Protein AF-A0A5M9GZC0-F1 (afdb_monomer)

Mean predicted aligned error: 9.26 Å

Foldseek 3Di:
DDDPPPPPPPPPPPPPPPCPLQQQDPPDDLVSLLVLCVVVVRNVCSVVLSVVCVVLSCADPVRHHDRGVSVVSVVVVVVPD

Solvent-accessible surface area (backbone atoms only — n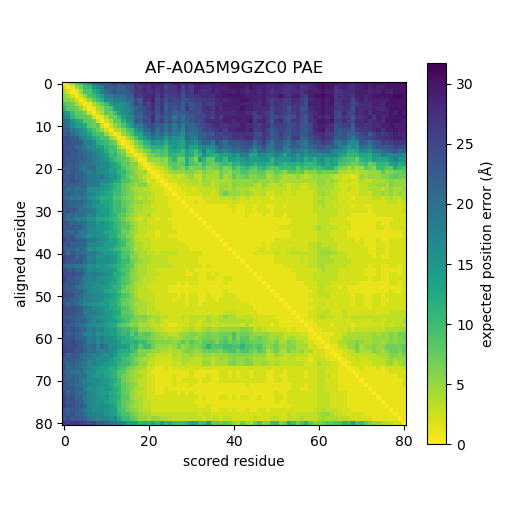ot comparable to full-atom values): 5306 Å² total; per-residue (Å²): 132,87,82,97,78,88,82,83,84,78,92,76,73,73,77,81,71,83,74,86,78,81,32,58,54,80,82,64,61,68,67,62,49,40,54,54,25,45,78,70,76,41,47,90,48,35,65,61,52,52,51,54,37,59,72,53,67,45,36,45,100,87,68,46,72,60,66,36,56,56,59,55,46,51,54,48,47,70,78,71,109

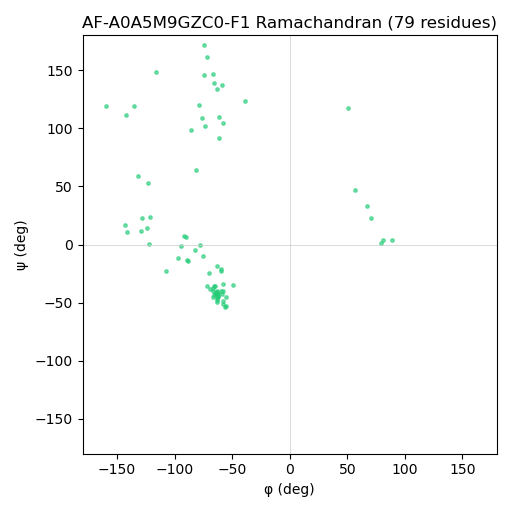Sequence (81 aa):
MKSNVIRHRMAVYERVTYQNGFGREIPPDLEFVKIYFDQKGCGHLTEKFYNEQSRSGWKNARGGKVRNWKEAASEWIFYNR

pLDDT: mean 82.47, std 19.88, range [36.5, 98.0]

Structure (mmCIF, N/CA/C/O backbone):
data_AF-A0A5M9GZC0-F1
#
_entry.id   AF-A0A5M9GZC0-F1
#
loop_
_atom_site.group_PDB
_atom_site.id
_atom_site.type_symbol
_atom_site.label_atom_id
_atom_site.label_alt_id
_atom_site.label_comp_id
_atom_site.label_asym_id
_atom_site.label_entity_id
_atom_site.label_seq_id
_atom_site.pdbx_PDB_ins_code
_atom_site.Cartn_x
_atom_site.Cartn_y
_atom_site.Cartn_z
_atom_site.occupancy
_atom_site.B_iso_or_equiv
_atom_site.auth_seq_id
_atom_site.auth_comp_id
_atom_site.auth_asym_id
_atom_site.auth_atom_id
_atom_site.pdbx_PDB_model_num
ATOM 1 N N . MET A 1 1 ? -45.024 -17.028 -12.429 1.00 39.59 1 MET A N 1
ATOM 2 C CA . MET A 1 1 ? -45.028 -17.887 -11.225 1.00 39.59 1 MET A CA 1
ATOM 3 C C . MET A 1 1 ? -43.681 -18.584 -11.122 1.00 39.59 1 MET A C 1
ATOM 5 O O . MET A 1 1 ? -43.315 -19.223 -12.090 1.00 39.59 1 MET A O 1
ATOM 9 N N . LYS A 1 2 ? -43.004 -18.417 -9.971 1.00 39.75 2 LYS A N 1
ATOM 10 C CA . LYS A 1 2 ? -41.934 -19.246 -9.363 1.00 39.75 2 LYS A CA 1
ATOM 11 C C . LYS A 1 2 ? -40.742 -19.606 -10.284 1.00 39.75 2 LYS A C 1
ATOM 13 O O . LYS A 1 2 ? -40.889 -20.334 -11.246 1.00 39.75 2 LYS A O 1
ATOM 18 N N . SER A 1 3 ? -39.516 -19.181 -9.975 1.00 36.50 3 SER A N 1
ATOM 19 C CA . SER A 1 3 ? -38.756 -19.898 -8.945 1.00 36.50 3 SER A CA 1
ATOM 20 C C . SER A 1 3 ? -37.622 -19.064 -8.322 1.00 36.50 3 SER A C 1
ATOM 22 O O . SER A 1 3 ? -36.675 -18.656 -8.989 1.00 36.50 3 SER A O 1
ATOM 24 N N . ASN A 1 4 ? -37.727 -18.848 -7.008 1.00 45.06 4 ASN A N 1
ATOM 25 C CA . ASN A 1 4 ? -36.742 -18.235 -6.110 1.00 45.06 4 ASN A CA 1
ATOM 26 C C . ASN A 1 4 ? -35.680 -19.272 -5.678 1.00 45.06 4 ASN A C 1
ATOM 28 O O . ASN A 1 4 ? -35.620 -19.628 -4.504 1.00 45.06 4 ASN A O 1
ATOM 32 N N . VAL A 1 5 ? -34.868 -19.806 -6.600 1.00 42.22 5 VAL A N 1
ATOM 33 C CA . VAL A 1 5 ? -33.903 -20.889 -6.264 1.00 42.22 5 VAL A CA 1
ATOM 34 C C . VAL A 1 5 ? -32.468 -20.596 -6.725 1.00 42.22 5 VAL A C 1
ATOM 36 O O . VAL A 1 5 ? -31.639 -21.487 -6.836 1.00 42.22 5 VAL A O 1
ATOM 39 N N . ILE A 1 6 ? -32.107 -19.325 -6.917 1.00 46.66 6 ILE A N 1
ATOM 40 C CA . ILE A 1 6 ? -30.695 -18.928 -7.088 1.00 46.66 6 ILE A CA 1
ATOM 41 C C . ILE A 1 6 ? -30.334 -17.880 -6.032 1.00 46.66 6 ILE A C 1
ATOM 43 O O . ILE A 1 6 ? -29.905 -16.772 -6.327 1.00 46.66 6 ILE A O 1
ATOM 47 N N . ARG A 1 7 ? -30.589 -18.197 -4.759 1.00 48.16 7 ARG A N 1
ATOM 48 C CA . ARG A 1 7 ? -30.209 -17.340 -3.620 1.00 48.16 7 ARG A CA 1
ATOM 49 C C . ARG A 1 7 ? -29.338 -18.038 -2.574 1.00 48.16 7 ARG A C 1
ATOM 51 O O . ARG A 1 7 ? -29.178 -17.500 -1.487 1.00 48.16 7 ARG A O 1
ATOM 58 N N . HIS A 1 8 ? -28.763 -19.210 -2.867 1.00 38.91 8 HIS A N 1
ATOM 59 C CA . HIS A 1 8 ? -28.128 -19.987 -1.793 1.00 38.91 8 HIS A CA 1
ATOM 60 C C . HIS A 1 8 ? -26.813 -20.718 -2.099 1.00 38.91 8 HIS A C 1
ATOM 62 O O . HIS A 1 8 ? -26.383 -21.505 -1.265 1.00 38.91 8 HIS A O 1
ATOM 68 N N . ARG A 1 9 ? -26.135 -20.488 -3.237 1.00 45.38 9 ARG A N 1
ATOM 69 C CA . ARG A 1 9 ? -24.900 -21.248 -3.547 1.00 45.38 9 ARG A CA 1
ATOM 70 C C . ARG A 1 9 ? -23.743 -20.527 -4.254 1.00 45.38 9 ARG A C 1
ATOM 72 O O . ARG A 1 9 ? -22.839 -21.203 -4.716 1.00 45.38 9 ARG A O 1
ATOM 79 N N . MET A 1 10 ? -23.698 -19.193 -4.295 1.00 40.66 10 MET A N 1
ATOM 80 C CA . MET A 1 10 ? -22.584 -18.460 -4.935 1.00 40.66 10 MET A CA 1
ATOM 81 C C . MET A 1 10 ? -22.044 -17.342 -4.031 1.00 40.66 10 MET A C 1
ATOM 83 O O . MET A 1 10 ? -22.084 -16.171 -4.386 1.00 40.66 10 MET A O 1
ATOM 87 N N . ALA A 1 11 ? -21.577 -17.694 -2.830 1.00 47.91 11 ALA A N 1
ATOM 88 C CA . ALA A 1 11 ? -20.891 -16.765 -1.922 1.00 47.91 11 ALA A CA 1
ATOM 89 C C . ALA A 1 11 ? -19.354 -16.759 -2.097 1.00 47.91 11 ALA A C 1
ATOM 91 O O . ALA A 1 11 ? -18.664 -16.135 -1.301 1.00 47.91 11 ALA A O 1
ATOM 92 N N . VAL A 1 12 ? -18.812 -17.455 -3.109 1.00 53.91 12 VAL A N 1
ATOM 93 C CA . VAL A 1 12 ? -17.354 -17.680 -3.264 1.00 53.91 12 VAL A CA 1
ATOM 94 C C . VAL A 1 12 ? -16.826 -17.325 -4.663 1.00 53.91 12 VAL A C 1
ATOM 96 O O . VAL A 1 12 ? -15.692 -17.637 -4.990 1.00 53.91 12 VAL A O 1
ATOM 99 N N . TYR A 1 13 ? -17.605 -16.647 -5.510 1.00 43.25 13 TYR A N 1
ATOM 100 C CA . TYR A 1 13 ? -17.002 -15.992 -6.675 1.00 43.25 13 TYR A CA 1
ATOM 101 C C . TYR A 1 13 ? -16.511 -14.619 -6.233 1.00 43.25 13 TYR A C 1
ATOM 103 O O . TYR A 1 13 ? -17.297 -13.678 -6.090 1.00 43.25 13 TYR A O 1
ATOM 111 N N . GLU A 1 14 ? -15.211 -14.555 -5.946 1.00 52.81 14 GLU A N 1
ATOM 112 C CA . GLU A 1 14 ? -14.447 -13.322 -5.807 1.00 52.81 14 GLU A CA 1
ATOM 113 C C . GLU A 1 14 ? -14.913 -12.326 -6.865 1.00 52.81 14 GLU A C 1
ATOM 115 O O . GLU A 1 14 ? -14.912 -12.606 -8.067 1.00 52.81 14 GLU A O 1
ATOM 120 N N . ARG A 1 15 ? -15.350 -11.143 -6.424 1.00 56.94 15 ARG A N 1
ATOM 121 C CA . ARG A 1 15 ? -15.456 -10.027 -7.354 1.00 56.94 15 ARG A CA 1
ATOM 122 C C . ARG A 1 15 ? -14.039 -9.793 -7.855 1.00 56.94 15 ARG A C 1
ATOM 124 O O . ARG A 1 15 ? -13.222 -9.298 -7.087 1.00 56.94 15 ARG A O 1
ATOM 131 N N . VAL A 1 16 ? -13.770 -10.111 -9.117 1.00 52.38 16 VAL A N 1
ATOM 132 C CA . VAL A 1 16 ? -12.627 -9.542 -9.830 1.00 52.38 16 VAL A CA 1
ATOM 133 C C . VAL A 1 16 ? -12.880 -8.038 -9.847 1.00 52.38 16 VAL A C 1
ATOM 135 O O . VAL A 1 16 ? -13.641 -7.518 -10.664 1.00 52.38 16 VAL A O 1
ATOM 138 N N . THR A 1 17 ? -12.367 -7.338 -8.839 1.00 58.28 17 THR A N 1
ATOM 139 C CA . THR A 1 17 ? -12.424 -5.887 -8.788 1.00 58.28 17 THR A CA 1
ATOM 140 C C . THR A 1 17 ? -11.408 -5.419 -9.813 1.00 58.28 17 THR A C 1
ATOM 142 O O . THR A 1 17 ? -10.206 -5.510 -9.600 1.00 58.28 17 THR A O 1
ATOM 145 N N . TYR A 1 18 ? -11.890 -4.995 -10.983 1.00 60.69 18 TYR A N 1
ATOM 146 C CA . TYR A 1 18 ? -11.037 -4.383 -11.995 1.00 60.69 18 TYR A CA 1
ATOM 147 C C . TYR A 1 18 ? -10.366 -3.154 -11.379 1.00 60.69 18 TYR A C 1
ATOM 149 O O . TYR A 1 18 ? -11.005 -2.122 -11.177 1.00 60.69 18 TYR A O 1
ATOM 157 N N . GLN A 1 19 ? -9.085 -3.297 -11.050 1.00 71.12 19 GLN A N 1
ATOM 158 C CA . GLN A 1 19 ? -8.243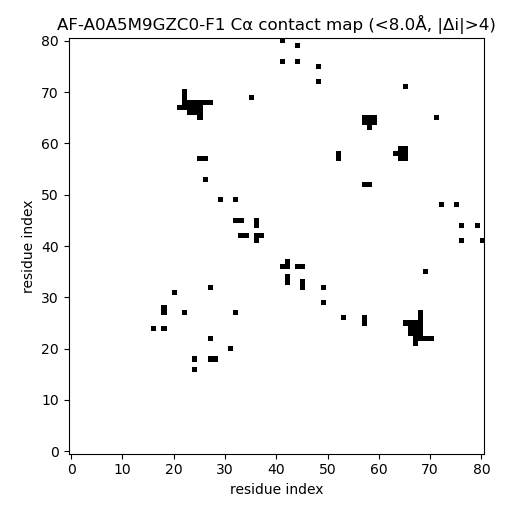 -2.217 -10.564 1.00 71.12 19 GLN A CA 1
ATOM 159 C C . GLN A 1 19 ? -7.887 -1.358 -11.776 1.00 71.12 19 GLN A C 1
ATOM 161 O O . GLN A 1 19 ? -7.128 -1.777 -12.647 1.00 71.12 19 GLN A O 1
ATOM 166 N N . ASN A 1 20 ? -8.439 -0.153 -11.861 1.00 76.50 20 ASN A N 1
ATOM 167 C CA . ASN A 1 20 ? -8.130 0.776 -12.959 1.00 76.50 20 ASN A CA 1
ATOM 168 C C . ASN A 1 20 ? -6.772 1.484 -12.770 1.00 76.50 20 ASN A C 1
AT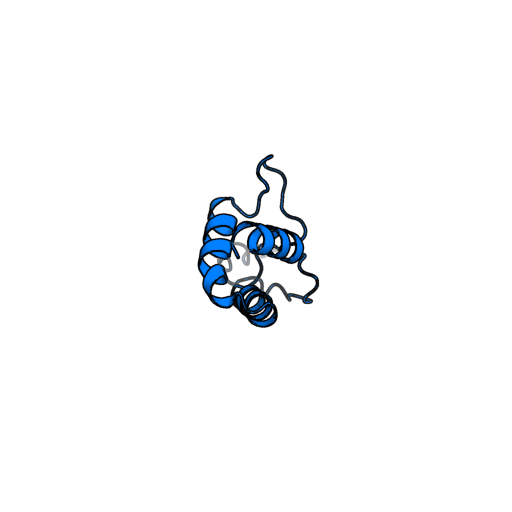OM 170 O O . ASN A 1 20 ? -6.373 2.303 -13.594 1.00 76.50 20 ASN A O 1
ATOM 174 N N . GLY A 1 21 ? -6.064 1.184 -11.676 1.00 73.69 21 GLY A N 1
ATOM 175 C CA . GLY A 1 21 ? -4.749 1.734 -11.374 1.00 73.69 21 GLY A CA 1
ATOM 176 C C . GLY A 1 21 ? -4.773 3.132 -10.748 1.00 73.69 21 GLY A C 1
ATOM 177 O O . GLY A 1 21 ? -3.699 3.676 -10.484 1.00 73.69 21 GLY A O 1
ATOM 178 N N . PHE A 1 22 ? -5.938 3.718 -10.443 1.00 83.62 22 PHE A N 1
ATOM 179 C CA . PHE A 1 22 ? -6.023 5.049 -9.814 1.00 83.62 22 PHE A CA 1
ATOM 180 C C . PHE A 1 22 ? -5.833 5.040 -8.295 1.00 83.62 22 PHE A C 1
ATOM 182 O O . PHE A 1 22 ? -5.771 6.104 -7.679 1.00 83.62 22 PHE A O 1
ATOM 189 N N . GLY A 1 23 ? -5.713 3.862 -7.682 1.00 86.38 23 GLY A N 1
ATOM 190 C CA . GLY A 1 23 ? -5.443 3.738 -6.253 1.00 86.38 23 GLY A CA 1
ATOM 191 C C . GLY A 1 23 ? -6.693 3.702 -5.371 1.00 86.38 23 GLY A C 1
ATOM 192 O O . GLY A 1 23 ? -6.570 3.720 -4.152 1.00 86.38 23 GLY A O 1
ATOM 193 N N . ARG A 1 24 ? -7.898 3.701 -5.952 1.00 89.38 24 ARG A N 1
ATOM 194 C CA . ARG A 1 24 ? -9.162 3.917 -5.217 1.00 89.38 24 ARG A CA 1
ATOM 195 C C . ARG A 1 24 ? -9.875 2.629 -4.834 1.00 89.38 24 ARG A C 1
ATOM 197 O O . ARG A 1 24 ? -10.822 2.654 -4.050 1.00 89.38 24 ARG A O 1
ATOM 204 N N . GLU A 1 25 ? -9.439 1.513 -5.384 1.00 89.94 25 GLU A N 1
ATOM 205 C CA . GLU A 1 25 ? -9.934 0.199 -5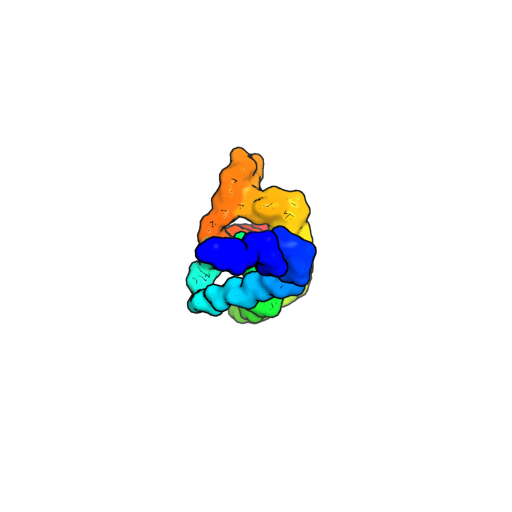.037 1.00 89.94 25 GLU A CA 1
ATOM 206 C C . GLU A 1 25 ? -9.294 -0.266 -3.734 1.00 89.94 25 GLU A C 1
ATOM 208 O O . GLU A 1 25 ? -8.073 -0.342 -3.601 1.00 89.94 25 GLU A O 1
ATOM 213 N N . ILE A 1 26 ? -10.144 -0.519 -2.744 1.00 89.38 26 ILE A N 1
ATOM 214 C CA . ILE A 1 26 ? -9.725 -0.803 -1.380 1.00 89.38 26 ILE A CA 1
ATOM 215 C C . ILE A 1 26 ? -10.533 -2.006 -0.874 1.00 89.38 26 ILE A C 1
ATOM 217 O O . ILE A 1 26 ? -11.764 -1.911 -0.811 1.00 89.38 26 ILE A O 1
ATOM 221 N N . PRO A 1 27 ? -9.877 -3.122 -0.511 1.00 90.12 27 PRO A N 1
ATOM 222 C CA . PRO A 1 27 ? -8.429 -3.342 -0.598 1.00 90.12 27 PRO A CA 1
ATOM 223 C C . PRO A 1 27 ? -7.924 -3.398 -2.061 1.00 90.12 27 PRO A C 1
ATOM 225 O O . PRO A 1 27 ? -8.663 -3.850 -2.942 1.00 90.12 27 PRO A O 1
ATOM 228 N N . PRO A 1 28 ? -6.694 -2.935 -2.340 1.00 92.00 28 PRO A N 1
ATOM 229 C CA . PRO A 1 28 ? -6.009 -3.219 -3.594 1.00 92.00 28 PRO A CA 1
ATOM 230 C C . PRO A 1 28 ? -5.547 -4.670 -3.672 1.00 92.00 28 PRO A C 1
ATOM 232 O O . PRO A 1 28 ? -5.373 -5.325 -2.647 1.00 92.00 28 PRO A O 1
ATOM 235 N N . ASP A 1 29 ? -5.269 -5.132 -4.890 1.00 91.38 29 ASP A N 1
ATOM 236 C CA . ASP A 1 29 ? -4.481 -6.350 -5.075 1.00 91.38 29 ASP A CA 1
ATOM 237 C C . ASP A 1 29 ? -3.047 -6.130 -4.567 1.00 91.38 29 ASP A C 1
ATOM 239 O O . ASP A 1 29 ? -2.441 -5.079 -4.819 1.00 91.38 29 ASP A O 1
ATOM 243 N N . LEU A 1 30 ? -2.491 -7.131 -3.886 1.00 92.75 30 LEU A N 1
ATOM 244 C CA . LEU A 1 30 ? -1.107 -7.118 -3.425 1.00 92.75 30 LEU A CA 1
ATOM 245 C C . LEU A 1 30 ? -0.120 -6.938 -4.589 1.00 92.75 30 LEU A C 1
ATOM 247 O O . LEU A 1 30 ? 0.899 -6.272 -4.410 1.00 92.75 30 LEU A O 1
ATOM 251 N N . GLU A 1 31 ? -0.407 -7.473 -5.777 1.00 92.94 31 GLU A N 1
ATOM 252 C CA . GLU A 1 31 ? 0.460 -7.327 -6.950 1.00 92.94 31 GLU A CA 1
ATOM 253 C C . GLU A 1 31 ? 0.606 -5.857 -7.373 1.00 92.94 31 GLU A C 1
ATOM 255 O O . GLU A 1 31 ? 1.722 -5.379 -7.591 1.00 92.94 31 GLU A O 1
ATOM 260 N N . PHE A 1 32 ? -0.485 -5.083 -7.380 1.00 93.06 32 PHE A N 1
ATOM 261 C CA . PHE A 1 32 ? -0.412 -3.646 -7.670 1.00 93.06 32 PHE A CA 1
ATOM 262 C C . PHE A 1 32 ? 0.379 -2.880 -6.609 1.00 93.06 32 PHE A C 1
ATOM 264 O O . PHE A 1 32 ? 1.096 -1.931 -6.941 1.00 93.06 32 PHE A O 1
ATOM 271 N N . VAL A 1 33 ? 0.270 -3.285 -5.341 1.00 95.56 33 VAL A N 1
ATOM 272 C CA . VAL A 1 33 ? 1.052 -2.690 -4.252 1.00 95.56 33 VAL A CA 1
ATOM 273 C C . VAL A 1 33 ? 2.540 -3.003 -4.438 1.00 95.56 33 VAL A C 1
ATOM 275 O O . VAL A 1 33 ? 3.345 -2.078 -4.375 1.00 95.56 33 VAL A O 1
ATOM 278 N N . LYS A 1 34 ? 2.907 -4.251 -4.762 1.00 96.56 34 LYS A N 1
ATOM 279 C CA . LYS A 1 34 ? 4.292 -4.652 -5.083 1.00 96.56 34 LYS A CA 1
ATOM 280 C C . LYS A 1 34 ? 4.872 -3.807 -6.210 1.00 96.56 34 LYS A C 1
ATOM 282 O O . LYS A 1 34 ? 5.885 -3.144 -6.007 1.00 96.56 34 LYS A O 1
ATOM 287 N N . ILE A 1 35 ? 4.165 -3.721 -7.340 1.00 95.56 35 ILE A N 1
ATOM 288 C CA . ILE A 1 35 ? 4.578 -2.906 -8.492 1.00 95.56 35 IL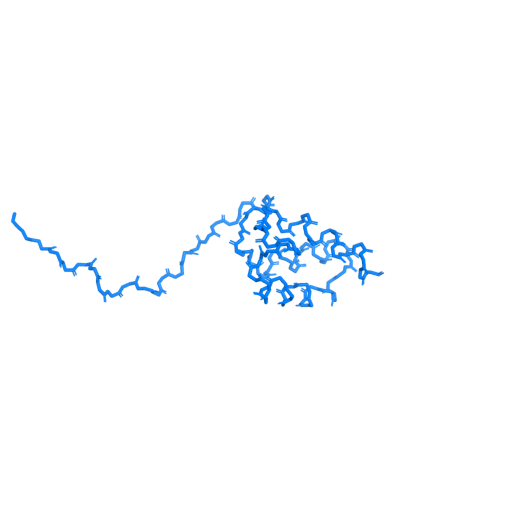E A CA 1
ATOM 289 C C . ILE A 1 35 ? 4.815 -1.448 -8.078 1.00 95.56 35 ILE A C 1
ATOM 291 O O . ILE A 1 35 ? 5.822 -0.850 -8.455 1.00 95.56 35 ILE A O 1
ATOM 295 N N . TYR A 1 36 ? 3.912 -0.864 -7.285 1.00 96.56 36 TYR A N 1
ATOM 296 C CA . TYR A 1 36 ? 4.060 0.518 -6.828 1.00 96.56 36 TYR A CA 1
ATOM 297 C C . TYR A 1 36 ? 5.301 0.715 -5.949 1.00 96.56 36 TYR A C 1
ATOM 299 O O . TYR A 1 36 ? 6.044 1.673 -6.153 1.00 96.56 36 TYR A O 1
ATOM 307 N N . PHE A 1 37 ? 5.546 -0.172 -4.983 1.00 97.81 37 PHE A N 1
ATOM 308 C CA . PHE A 1 37 ? 6.708 -0.071 -4.096 1.00 97.81 37 PHE A CA 1
ATOM 309 C C . PHE A 1 37 ? 8.027 -0.334 -4.835 1.00 97.81 37 PHE A C 1
ATOM 311 O O . PHE A 1 37 ? 9.003 0.383 -4.596 1.00 97.81 37 PHE A O 1
ATOM 318 N N . ASP A 1 38 ? 8.057 -1.277 -5.778 1.00 98.00 38 ASP A N 1
ATOM 319 C CA . ASP A 1 38 ? 9.224 -1.552 -6.623 1.00 98.00 38 ASP A CA 1
ATOM 320 C C . ASP A 1 38 ? 9.583 -0.344 -7.498 1.00 98.00 38 ASP A C 1
ATOM 322 O O . ASP A 1 38 ? 10.743 0.069 -7.533 1.00 98.00 38 ASP A O 1
ATOM 326 N N . GLN A 1 39 ? 8.589 0.323 -8.099 1.00 97.31 39 GLN A N 1
ATOM 327 C CA . GLN A 1 39 ? 8.784 1.575 -8.852 1.00 97.31 39 GLN A CA 1
ATOM 328 C C . GLN A 1 39 ? 9.380 2.712 -8.007 1.00 97.31 39 GLN A C 1
ATOM 330 O O . GLN A 1 39 ? 9.960 3.653 -8.551 1.00 97.31 39 GLN A O 1
ATOM 335 N N . LYS A 1 40 ? 9.227 2.661 -6.680 1.00 97.19 40 LYS A N 1
ATOM 336 C CA . LYS A 1 40 ? 9.812 3.631 -5.741 1.00 97.19 40 LYS A CA 1
ATOM 337 C C . LYS A 1 40 ? 11.160 3.180 -5.167 1.00 97.19 40 LYS A C 1
ATOM 339 O O . LYS A 1 40 ? 11.763 3.936 -4.405 1.00 97.19 40 LYS A O 1
ATOM 344 N N . GLY A 1 41 ? 11.644 1.990 -5.533 1.00 97.75 41 GLY A N 1
ATOM 345 C CA . GLY A 1 41 ? 12.852 1.385 -4.965 1.00 97.75 41 GLY A CA 1
ATOM 346 C C . GLY A 1 41 ? 12.670 0.919 -3.517 1.00 97.75 41 GLY A C 1
ATOM 347 O O . GLY A 1 41 ? 13.642 0.816 -2.773 1.00 97.75 41 GLY A O 1
ATOM 348 N N . CYS A 1 42 ? 11.427 0.669 -3.097 1.00 97.94 42 CYS A N 1
ATOM 349 C CA . CYS A 1 42 ? 11.051 0.350 -1.719 1.00 97.94 42 CYS A CA 1
ATOM 350 C C . CYS A 1 42 ? 10.348 -1.011 -1.593 1.00 97.94 42 CYS A C 1
ATOM 352 O O . CYS A 1 42 ? 9.628 -1.226 -0.621 1.00 97.94 42 CYS A O 1
ATOM 354 N N . GLY A 1 43 ? 10.561 -1.941 -2.531 1.00 97.62 43 GLY A N 1
ATOM 355 C CA . GLY A 1 43 ? 9.904 -3.259 -2.556 1.00 97.62 43 GLY A CA 1
ATOM 356 C C . GLY A 1 43 ? 9.947 -4.027 -1.228 1.00 97.62 43 GLY A C 1
ATOM 357 O O . GLY A 1 43 ? 8.964 -4.655 -0.836 1.00 97.62 43 GLY A O 1
ATOM 358 N N . HIS A 1 44 ? 11.035 -3.884 -0.466 1.00 97.81 44 HIS A N 1
ATOM 359 C CA . HIS A 1 44 ? 11.212 -4.498 0.855 1.00 97.81 44 HIS A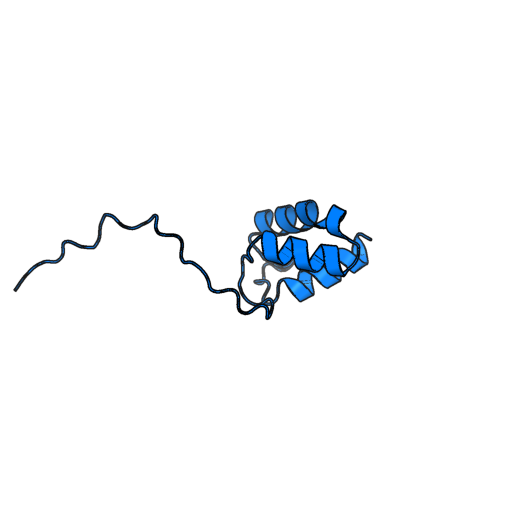 CA 1
ATOM 360 C C . HIS A 1 44 ? 10.204 -4.024 1.927 1.00 97.81 44 HIS A C 1
ATOM 362 O O . HIS A 1 44 ? 10.020 -4.710 2.930 1.00 97.81 44 HIS A O 1
ATOM 368 N N . LEU A 1 45 ? 9.530 -2.882 1.736 1.00 97.81 45 LEU A N 1
ATOM 369 C CA . LEU A 1 45 ? 8.509 -2.358 2.657 1.00 97.81 45 LEU A CA 1
ATOM 370 C C . LEU A 1 45 ? 7.090 -2.860 2.350 1.00 97.81 45 LEU A C 1
ATOM 372 O O . LEU A 1 45 ? 6.199 -2.689 3.186 1.00 97.81 45 LEU A O 1
ATOM 376 N N . THR A 1 46 ? 6.874 -3.470 1.180 1.00 97.75 46 THR A N 1
ATOM 377 C CA . THR A 1 46 ? 5.541 -3.806 0.653 1.00 97.75 46 THR A CA 1
ATOM 378 C C . THR A 1 46 ? 4.733 -4.673 1.613 1.00 97.75 46 THR A C 1
ATOM 380 O O . THR A 1 46 ? 3.621 -4.309 1.988 1.00 97.75 46 THR A O 1
ATOM 383 N N . GLU A 1 47 ? 5.295 -5.805 2.042 1.00 97.38 47 GLU A N 1
ATOM 384 C CA . GLU A 1 47 ? 4.590 -6.773 2.892 1.00 97.38 47 GLU A CA 1
ATOM 385 C C . GLU A 1 47 ? 4.228 -6.154 4.249 1.00 97.38 47 GLU A C 1
ATOM 387 O O . GLU A 1 47 ? 3.118 -6.331 4.751 1.00 97.38 47 GLU A O 1
ATOM 392 N N . LYS A 1 48 ? 5.130 -5.349 4.827 1.00 97.62 48 LYS A N 1
ATOM 393 C CA . LYS A 1 48 ? 4.877 -4.652 6.095 1.00 97.62 48 LYS A CA 1
ATOM 394 C C . LYS A 1 48 ? 3.726 -3.653 5.953 1.00 97.62 48 LYS A C 1
ATOM 396 O O . LYS A 1 48 ? 2.811 -3.667 6.771 1.00 97.62 48 LYS A O 1
ATOM 401 N N . PHE A 1 49 ? 3.744 -2.831 4.903 1.00 97.00 49 PHE A N 1
ATOM 402 C CA . PHE A 1 49 ? 2.656 -1.898 4.608 1.00 97.00 49 PHE A CA 1
ATOM 403 C C . PHE A 1 49 ? 1.318 -2.624 4.422 1.00 97.00 49 PHE A C 1
ATOM 405 O O . PHE A 1 49 ? 0.327 -2.269 5.062 1.00 97.00 49 PHE A O 1
ATOM 412 N N . TYR A 1 50 ? 1.288 -3.649 3.567 1.00 97.06 50 TYR A N 1
ATOM 413 C CA . TYR A 1 50 ? 0.055 -4.349 3.218 1.00 97.06 50 TYR A CA 1
ATOM 414 C C . TYR A 1 50 ? -0.567 -5.050 4.428 1.00 97.06 50 TYR A C 1
ATOM 416 O O . TYR A 1 50 ? -1.781 -4.978 4.634 1.00 97.06 50 TYR A O 1
ATOM 424 N N . ASN A 1 51 ? 0.259 -5.668 5.275 1.00 96.69 51 ASN A N 1
ATOM 425 C CA . ASN A 1 51 ? -0.201 -6.314 6.500 1.00 96.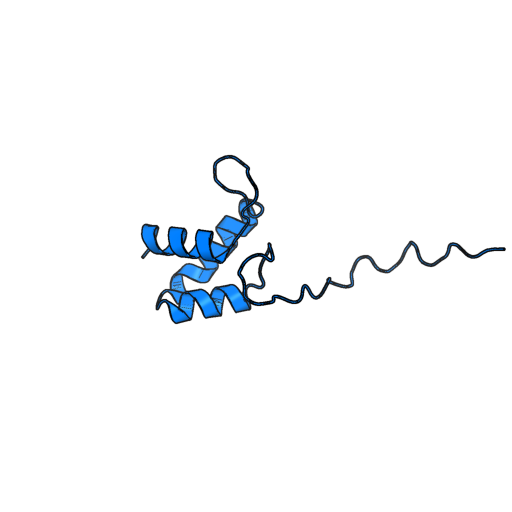69 51 ASN A CA 1
ATOM 426 C C . ASN A 1 51 ? -0.773 -5.307 7.505 1.00 96.69 51 ASN A C 1
ATOM 428 O O . ASN A 1 51 ? -1.846 -5.546 8.057 1.00 96.69 51 ASN A O 1
ATOM 432 N N . GLU A 1 52 ? -0.118 -4.164 7.712 1.00 95.88 52 GLU A N 1
ATOM 433 C CA . GLU A 1 52 ? -0.617 -3.124 8.622 1.00 95.88 52 GLU A CA 1
ATOM 434 C C . GLU A 1 52 ? -1.946 -2.519 8.140 1.00 95.88 52 GLU A C 1
ATOM 436 O O . GLU A 1 52 ? -2.890 -2.392 8.924 1.00 95.88 52 GLU A O 1
ATOM 441 N N . GLN A 1 53 ? -2.082 -2.237 6.840 1.00 95.00 53 GLN A N 1
ATOM 442 C CA . GLN A 1 53 ? -3.349 -1.756 6.274 1.00 95.00 53 GLN A CA 1
ATOM 443 C C . GLN A 1 53 ? -4.452 -2.819 6.325 1.00 95.00 53 GLN A C 1
ATOM 445 O O . GLN A 1 53 ? -5.608 -2.511 6.618 1.00 95.00 53 GLN A O 1
ATOM 450 N N . SER A 1 54 ? -4.110 -4.088 6.101 1.00 94.44 54 SER A N 1
ATOM 451 C CA . SER A 1 54 ? -5.072 -5.188 6.199 1.00 94.44 54 SER A CA 1
ATOM 452 C C . SER A 1 54 ? -5.582 -5.358 7.631 1.00 94.44 54 SER A C 1
ATOM 454 O O . SER A 1 54 ? -6.787 -5.500 7.841 1.00 94.44 54 SER A O 1
ATOM 456 N N . ARG A 1 55 ? -4.696 -5.249 8.630 1.00 94.88 55 ARG A N 1
ATOM 457 C CA . ARG A 1 55 ? -5.054 -5.299 10.058 1.00 94.88 55 ARG A CA 1
ATOM 458 C C . ARG A 1 55 ? -5.916 -4.116 10.495 1.00 94.88 55 ARG A C 1
ATOM 460 O O . ARG A 1 55 ? -6.815 -4.300 11.311 1.00 94.88 55 ARG A O 1
ATOM 467 N N . SER A 1 56 ? -5.687 -2.921 9.945 1.00 91.88 56 SER A N 1
ATOM 468 C CA . SER A 1 56 ? -6.527 -1.745 10.220 1.00 91.88 56 SER A CA 1
ATOM 469 C C . SER A 1 56 ? -7.887 -1.792 9.506 1.00 91.88 56 SER A C 1
ATOM 471 O O . SER A 1 56 ? -8.772 -0.975 9.782 1.00 91.88 56 SER A O 1
ATOM 473 N N . GLY A 1 57 ? -8.076 -2.744 8.585 1.00 93.50 57 GLY A N 1
ATOM 474 C CA . GLY A 1 57 ? -9.240 -2.801 7.707 1.00 93.50 57 GLY A CA 1
ATOM 475 C C . GLY A 1 57 ? -9.270 -1.641 6.713 1.00 93.50 57 GLY A C 1
ATOM 476 O O . GLY A 1 57 ? -10.353 -1.147 6.390 1.00 93.50 57 GLY A O 1
ATOM 477 N N . TRP A 1 58 ? -8.093 -1.186 6.270 1.00 93.62 58 TRP A N 1
ATOM 478 C CA . TRP A 1 58 ? -7.905 -0.060 5.357 1.00 93.62 58 TRP A CA 1
ATOM 479 C C . TRP A 1 58 ? -8.544 1.230 5.876 1.00 93.62 58 TRP A C 1
ATOM 481 O O . TRP A 1 58 ? -9.259 1.952 5.170 1.00 93.62 58 TRP A O 1
ATOM 491 N N . LYS A 1 59 ? -8.290 1.514 7.155 1.00 91.69 59 LYS A N 1
ATOM 492 C CA . LYS A 1 59 ? -8.715 2.733 7.842 1.00 91.69 59 LYS A CA 1
ATOM 493 C C . LYS A 1 59 ? -7.502 3.545 8.280 1.00 91.69 59 LYS A C 1
ATOM 495 O O . LYS A 1 59 ? -6.458 2.998 8.619 1.00 91.69 59 LYS A O 1
ATOM 500 N N . ASN A 1 60 ? -7.660 4.862 8.298 1.00 84.94 60 ASN A N 1
ATOM 501 C CA . ASN A 1 60 ? -6.695 5.776 8.889 1.00 84.94 60 ASN A CA 1
ATOM 502 C C . ASN A 1 60 ? -6.757 5.729 10.428 1.00 84.94 60 ASN A C 1
ATOM 504 O O . ASN A 1 60 ? -7.676 5.154 11.014 1.00 84.94 60 ASN A O 1
ATOM 508 N N . ALA A 1 61 ? -5.809 6.398 11.090 1.00 79.88 61 ALA A N 1
ATOM 509 C CA . ALA A 1 61 ? -5.706 6.425 12.553 1.00 79.88 61 ALA A CA 1
ATOM 510 C C . ALA A 1 61 ? -6.950 6.997 13.266 1.00 79.88 61 ALA A C 1
ATOM 512 O O . ALA A 1 61 ? -7.179 6.712 14.436 1.00 79.88 61 ALA A O 1
ATOM 513 N N . ARG A 1 62 ? -7.777 7.787 12.566 1.00 84.62 62 ARG A N 1
ATOM 514 C CA . ARG A 1 62 ? -9.040 8.343 13.084 1.00 84.62 62 ARG A CA 1
ATOM 515 C C . ARG A 1 62 ? -10.245 7.428 12.818 1.00 84.62 62 ARG A C 1
ATOM 517 O O . ARG A 1 62 ? -11.381 7.837 13.034 1.00 84.62 62 ARG A O 1
ATOM 524 N N . GLY A 1 63 ? -10.022 6.220 12.296 1.00 84.75 63 GLY A N 1
ATOM 525 C CA . GLY A 1 63 ? -11.064 5.252 11.942 1.00 84.75 63 GLY A CA 1
ATOM 526 C C . GLY A 1 63 ? -11.774 5.525 10.609 1.00 84.75 63 GLY A C 1
ATOM 527 O O . GLY A 1 63 ? -12.667 4.766 10.226 1.00 84.75 63 GLY A O 1
ATOM 528 N N . GLY A 1 64 ? -11.388 6.576 9.881 1.00 88.06 64 GLY A N 1
ATOM 529 C CA . GLY A 1 64 ? -11.927 6.895 8.560 1.00 88.06 64 GLY A CA 1
ATOM 530 C C . GLY A 1 64 ? -11.389 5.949 7.489 1.00 88.06 64 GLY A C 1
ATOM 531 O O . GLY A 1 64 ? -10.240 5.529 7.557 1.00 88.06 64 GLY A O 1
ATOM 532 N N . LYS A 1 65 ? -12.198 5.614 6.480 1.00 88.38 65 LYS A N 1
ATOM 533 C CA . LYS A 1 65 ? -11.751 4.754 5.372 1.00 88.38 65 LYS A CA 1
ATOM 534 C C . LYS A 1 65 ? -10.627 5.433 4.589 1.00 88.38 65 LYS A C 1
ATOM 536 O O . LYS A 1 65 ? -10.759 6.602 4.217 1.00 88.38 65 LYS A O 1
ATOM 541 N N . VAL A 1 66 ? -9.565 4.690 4.290 1.00 91.44 66 VAL A N 1
ATOM 542 C CA . VAL A 1 66 ? -8.618 5.084 3.244 1.00 91.44 66 VAL A CA 1
ATOM 543 C C . VAL A 1 66 ? -9.417 5.208 1.943 1.00 91.44 66 VAL A C 1
ATOM 545 O O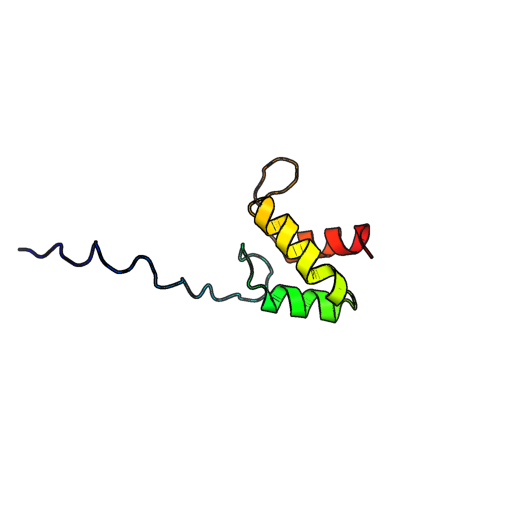 . VAL A 1 66 ? -10.322 4.414 1.689 1.00 91.44 66 VAL A O 1
ATOM 548 N N . ARG A 1 67 ? -9.156 6.256 1.159 1.00 90.31 67 ARG A N 1
ATOM 549 C CA . ARG A 1 67 ? -9.815 6.493 -0.143 1.00 90.31 67 ARG A CA 1
ATOM 550 C C . ARG A 1 67 ? -8.884 6.243 -1.318 1.00 90.31 67 ARG A C 1
ATOM 552 O O . ARG A 1 67 ? -9.356 6.025 -2.429 1.00 90.31 67 ARG A O 1
ATOM 559 N N . ASN A 1 68 ? -7.584 6.320 -1.057 1.00 93.44 68 ASN A N 1
ATOM 560 C CA . ASN A 1 68 ? -6.537 6.103 -2.027 1.00 93.44 68 ASN A CA 1
ATOM 561 C C . ASN A 1 68 ? -5.374 5.362 -1.356 1.00 93.44 68 ASN A C 1
ATOM 563 O O . ASN A 1 68 ? -4.695 5.917 -0.490 1.00 93.44 68 ASN A O 1
ATOM 567 N N . TRP A 1 69 ? -5.147 4.107 -1.731 1.00 94.75 69 TRP A N 1
ATOM 568 C CA . TRP A 1 69 ? -4.070 3.311 -1.151 1.00 94.75 69 TRP A CA 1
ATOM 569 C C . TRP A 1 69 ? -2.685 3.789 -1.594 1.00 94.75 69 TRP A C 1
ATOM 571 O O . TRP A 1 69 ? -1.726 3.583 -0.858 1.00 94.75 69 TRP A O 1
ATOM 581 N N . LYS A 1 70 ? -2.562 4.461 -2.750 1.00 95.88 70 LYS A N 1
ATOM 582 C CA . LYS A 1 70 ? -1.281 5.014 -3.221 1.00 95.88 70 LYS A CA 1
ATOM 583 C C . LYS A 1 70 ? -0.849 6.228 -2.406 1.00 95.88 70 LYS A C 1
ATOM 585 O O . LYS A 1 70 ? 0.339 6.382 -2.144 1.00 95.88 70 LYS A O 1
ATOM 590 N N . GLU A 1 71 ? -1.800 7.055 -1.966 1.00 95.31 71 GLU A N 1
ATOM 591 C CA . GLU A 1 71 ? -1.530 8.149 -1.019 1.00 95.31 71 GLU A CA 1
ATOM 592 C C . GLU A 1 71 ? -1.047 7.584 0.320 1.00 95.31 71 GLU A C 1
ATOM 594 O O . GLU A 1 71 ? 0.026 7.959 0.788 1.00 95.31 71 GLU A O 1
ATOM 599 N N . ALA A 1 72 ? -1.771 6.601 0.869 1.00 95.25 72 ALA A N 1
ATOM 600 C CA . ALA A 1 72 ? -1.366 5.920 2.098 1.00 95.25 72 ALA A CA 1
ATOM 601 C C . ALA A 1 72 ? 0.005 5.228 1.962 1.00 95.25 72 ALA A C 1
ATOM 603 O O . ALA A 1 72 ? 0.823 5.284 2.876 1.00 95.25 72 ALA A O 1
ATOM 604 N N . ALA A 1 73 ? 0.288 4.603 0.815 1.00 96.56 73 ALA A N 1
ATOM 605 C CA . ALA A 1 73 ? 1.582 3.989 0.527 1.00 96.56 73 ALA A CA 1
ATOM 606 C C . ALA A 1 73 ? 2.702 5.031 0.408 1.00 96.56 73 ALA A C 1
ATOM 608 O O . ALA A 1 73 ? 3.803 4.807 0.900 1.00 96.56 73 ALA A O 1
ATOM 609 N N . SER A 1 74 ? 2.436 6.177 -0.225 1.00 97.00 74 SER A N 1
ATOM 610 C CA . SER A 1 74 ? 3.406 7.270 -0.335 1.00 97.00 74 SER A CA 1
ATOM 611 C C . SER A 1 74 ? 3.781 7.830 1.035 1.00 97.00 74 SER A C 1
ATOM 613 O O . SER A 1 74 ? 4.962 8.033 1.308 1.00 97.00 74 SER A O 1
ATOM 615 N N . GLU A 1 75 ? 2.790 8.054 1.898 1.00 95.75 75 GLU A N 1
ATOM 616 C CA . GLU A 1 75 ? 3.002 8.484 3.282 1.00 95.75 75 GLU A CA 1
ATOM 617 C C . GLU A 1 75 ? 3.781 7.425 4.075 1.00 95.75 75 GLU A C 1
ATOM 619 O O . GLU A 1 75 ? 4.755 7.737 4.757 1.00 95.75 75 GLU A O 1
ATOM 624 N N . TRP A 1 76 ? 3.418 6.149 3.921 1.00 96.19 76 TRP A N 1
ATOM 625 C CA . TRP A 1 76 ? 4.133 5.047 4.556 1.00 96.19 76 TRP A CA 1
ATOM 626 C C . TRP A 1 76 ? 5.611 5.004 4.164 1.00 96.19 76 TRP A C 1
ATOM 628 O O . TRP A 1 76 ? 6.469 4.902 5.040 1.00 96.19 76 TRP A O 1
ATOM 638 N N . ILE A 1 77 ? 5.910 5.092 2.864 1.00 97.62 77 ILE A N 1
ATOM 639 C CA . ILE A 1 77 ? 7.283 5.108 2.348 1.00 97.62 77 ILE A CA 1
ATOM 640 C C . ILE A 1 77 ? 8.053 6.290 2.937 1.00 97.62 77 ILE A C 1
ATOM 642 O O . ILE A 1 77 ? 9.188 6.106 3.356 1.00 97.62 77 ILE A O 1
ATOM 646 N N . PHE A 1 78 ? 7.444 7.475 3.019 1.00 96.38 78 PHE A N 1
ATOM 647 C CA . PHE A 1 78 ? 8.097 8.652 3.596 1.00 96.38 78 PHE A CA 1
ATOM 648 C C . PHE A 1 78 ? 8.557 8.426 5.047 1.00 96.38 78 PHE A C 1
ATOM 650 O O . PHE A 1 78 ? 9.654 8.843 5.401 1.00 96.38 78 PHE A O 1
ATOM 657 N N . TYR A 1 79 ? 7.758 7.740 5.870 1.00 96.50 79 TYR A N 1
ATOM 658 C CA . TYR A 1 79 ? 8.092 7.488 7.278 1.00 96.50 79 TYR A CA 1
ATOM 659 C C . TYR A 1 79 ? 8.914 6.217 7.538 1.00 96.50 79 TYR A C 1
ATOM 661 O O . TYR A 1 79 ? 9.408 6.043 8.650 1.00 96.50 79 TYR A O 1
ATOM 669 N N . ASN A 1 80 ? 9.024 5.305 6.567 1.00 94.44 80 ASN A N 1
ATOM 670 C CA . ASN A 1 80 ? 9.646 3.987 6.763 1.00 94.44 80 ASN A CA 1
ATOM 671 C C . ASN A 1 80 ? 10.837 3.700 5.828 1.00 94.44 80 ASN A C 1
ATOM 673 O O . ASN A 1 80 ? 11.371 2.593 5.901 1.00 94.44 80 ASN A O 1
ATOM 677 N N . ARG A 1 81 ? 11.215 4.627 4.938 1.00 83.50 81 ARG A N 1
ATOM 678 C CA . ARG A 1 81 ? 12.388 4.497 4.058 1.00 83.50 81 ARG A CA 1
ATOM 679 C C . ARG A 1 81 ? 13.675 4.954 4.738 1.00 83.50 81 ARG A C 1
ATOM 681 O O . ARG A 1 81 ? 13.612 5.919 5.527 1.00 83.50 81 ARG A O 1
#

Radius of gyration: 16.81 Å; Cα contacts (8 Å, |Δi|>4): 55; chains: 1; bounding box: 58×30×26 Å

Secondary structure (DSSP, 8-state):
-----SSSS-S---------SSS-SSSPPHHHHHHHHHHTT-GGGHHHHHHHHHHHTSB-TTSPBPS-HHHHHHHHHHHH-

Organism: NCBI:txid699437